Protein AF-A0A0D6KUB8-F1 (afdb_monomer_lite)

Structure (mmCIF, N/CA/C/O backbone):
data_AF-A0A0D6KUB8-F1
#
_entry.id   AF-A0A0D6KUB8-F1
#
loop_
_atom_site.group_PDB
_atom_site.id
_atom_site.type_symbol
_atom_site.label_atom_id
_atom_site.label_alt_id
_atom_site.label_comp_id
_atom_site.label_asym_id
_atom_site.label_entity_id
_atom_site.label_seq_id
_atom_site.pdbx_PDB_ins_code
_atom_site.Cartn_x
_atom_site.Cartn_y
_atom_site.Cartn_z
_atom_site.occupancy
_atom_site.B_iso_or_equiv
_atom_site.auth_seq_id
_atom_site.auth_comp_id
_atom_site.auth_asym_id
_atom_site.auth_atom_id
_atom_site.pdbx_PDB_model_num
ATOM 1 N N . MET A 1 1 ? 16.788 14.293 -7.083 1.00 60.97 1 MET A N 1
ATOM 2 C CA . MET A 1 1 ? 15.864 14.224 -5.933 1.00 60.97 1 MET A CA 1
ATOM 3 C C . MET A 1 1 ? 15.408 12.781 -5.817 1.00 60.97 1 MET A C 1
ATOM 5 O O . MET A 1 1 ? 14.829 12.294 -6.777 1.00 60.97 1 MET A O 1
ATOM 9 N N . GLN A 1 2 ? 15.745 12.072 -4.739 1.00 77.06 2 GLN A N 1
ATOM 10 C CA . GLN A 1 2 ? 15.187 10.738 -4.493 1.00 77.06 2 GLN A CA 1
ATOM 11 C C . GLN A 1 2 ? 13.920 10.912 -3.658 1.00 77.06 2 GLN A C 1
ATOM 13 O O . GLN A 1 2 ? 13.938 11.646 -2.672 1.00 77.06 2 GLN A O 1
ATOM 18 N N . PHE A 1 3 ? 12.817 10.316 -4.096 1.00 81.94 3 PHE A N 1
ATOM 19 C CA . PHE A 1 3 ? 11.565 10.345 -3.350 1.00 81.94 3 PHE A CA 1
ATOM 20 C C . PHE A 1 3 ? 11.652 9.341 -2.197 1.00 81.94 3 PHE A C 1
ATOM 22 O O . PHE A 1 3 ? 11.890 8.159 -2.435 1.00 81.94 3 PHE A O 1
ATOM 29 N N . ASP A 1 4 ? 11.486 9.816 -0.963 1.00 90.56 4 ASP A N 1
ATOM 30 C CA . ASP A 1 4 ? 11.514 8.969 0.229 1.00 90.56 4 ASP A CA 1
ATOM 31 C C . ASP A 1 4 ? 10.088 8.582 0.629 1.00 90.56 4 ASP A C 1
ATOM 33 O O . ASP A 1 4 ? 9.336 9.369 1.209 1.00 90.56 4 ASP A O 1
ATOM 37 N N . VAL A 1 5 ? 9.722 7.346 0.298 1.00 91.00 5 VAL A N 1
ATOM 38 C CA . VAL A 1 5 ? 8.397 6.791 0.580 1.00 91.00 5 VAL A CA 1
ATOM 39 C C . VAL A 1 5 ? 8.131 6.715 2.085 1.00 91.00 5 VAL A C 1
ATOM 41 O O . VAL A 1 5 ? 6.999 6.955 2.505 1.00 91.00 5 VAL A O 1
ATOM 44 N N . GLN A 1 6 ? 9.148 6.431 2.907 1.00 91.62 6 GLN A N 1
ATOM 45 C CA . GLN A 1 6 ? 8.965 6.318 4.356 1.00 91.62 6 GLN A CA 1
ATOM 46 C C . GLN A 1 6 ? 8.589 7.668 4.953 1.00 91.62 6 GLN A C 1
ATOM 48 O O . GLN A 1 6 ? 7.599 7.761 5.674 1.00 91.62 6 GLN A O 1
ATOM 53 N N . ARG A 1 7 ? 9.290 8.730 4.550 1.00 93.44 7 ARG A N 1
ATOM 54 C CA . ARG A 1 7 ? 8.993 10.088 5.015 1.00 93.44 7 ARG A CA 1
ATOM 55 C C . ARG A 1 7 ? 7.582 10.543 4.632 1.00 93.44 7 ARG A C 1
ATOM 57 O O . ARG A 1 7 ? 6.913 11.224 5.406 1.00 93.44 7 ARG A O 1
ATOM 64 N N . CYS A 1 8 ? 7.098 10.154 3.452 1.00 92.81 8 CYS A N 1
ATOM 65 C CA . CYS A 1 8 ? 5.713 10.419 3.056 1.00 92.81 8 CYS A CA 1
ATOM 66 C C . CYS A 1 8 ? 4.696 9.679 3.934 1.00 92.81 8 CYS A C 1
ATOM 68 O O . CYS A 1 8 ? 3.668 10.258 4.285 1.00 92.81 8 CYS A O 1
ATOM 70 N N . ILE A 1 9 ? 4.980 8.429 4.308 1.00 93.44 9 ILE A N 1
ATOM 71 C CA . ILE A 1 9 ? 4.120 7.644 5.203 1.00 93.44 9 ILE A CA 1
ATOM 72 C C . ILE A 1 9 ? 4.084 8.273 6.598 1.00 93.44 9 ILE A C 1
ATOM 74 O O . ILE A 1 9 ? 2.998 8.453 7.147 1.00 93.44 9 ILE A O 1
ATOM 78 N N . GLU A 1 10 ? 5.236 8.670 7.141 1.00 95.00 10 GLU A N 1
ATOM 79 C CA . GLU A 1 10 ? 5.322 9.338 8.445 1.00 95.00 10 GLU A CA 1
ATOM 80 C C . GLU A 1 10 ? 4.473 10.615 8.477 1.00 95.00 10 GLU A C 1
ATOM 82 O O . GLU A 1 10 ? 3.694 10.828 9.407 1.00 95.00 10 GLU A O 1
ATOM 87 N N . TYR A 1 11 ? 4.551 11.441 7.431 1.00 94.88 11 TYR A N 1
ATOM 88 C CA . TYR A 1 11 ? 3.728 12.647 7.337 1.00 94.88 11 TYR A CA 1
ATOM 89 C C . TYR A 1 11 ? 2.231 12.350 7.221 1.00 94.88 11 TYR A C 1
ATOM 91 O O . TYR A 1 11 ? 1.428 13.047 7.840 1.00 94.88 11 TYR A O 1
ATOM 99 N N . ALA A 1 12 ? 1.833 11.308 6.490 1.00 94.00 12 ALA A N 1
ATOM 100 C CA . ALA A 1 12 ? 0.430 10.903 6.427 1.00 94.00 12 ALA A CA 1
ATOM 101 C C . ALA A 1 12 ? -0.096 10.446 7.803 1.00 94.00 12 ALA A C 1
ATOM 103 O O . ALA A 1 12 ? -1.204 10.815 8.200 1.00 94.00 12 ALA A O 1
ATOM 104 N N . GLN A 1 13 ? 0.717 9.703 8.558 1.00 95.38 13 GLN A N 1
ATOM 105 C CA . GLN A 1 13 ? 0.369 9.216 9.896 1.00 95.38 13 GLN A CA 1
ATOM 106 C C . GLN A 1 13 ? 0.263 10.336 10.935 1.00 95.38 13 GLN A C 1
ATOM 108 O O . GLN A 1 13 ? -0.564 10.245 11.838 1.00 95.38 13 GLN A O 1
ATOM 113 N N . GLN A 1 14 ? 1.046 11.412 10.800 1.00 96.88 14 GLN A N 1
ATOM 114 C CA . GLN A 1 14 ? 0.912 12.592 11.664 1.00 96.88 14 GLN A CA 1
ATOM 115 C C . GLN A 1 14 ? -0.465 13.258 11.540 1.00 96.88 14 GLN A C 1
ATOM 117 O O . GLN A 1 14 ? -0.966 13.809 12.517 1.00 96.88 14 GLN A O 1
ATOM 122 N N . VAL A 1 15 ? -1.084 13.203 10.356 1.00 96.56 15 VAL A N 1
ATOM 123 C CA . VAL A 1 15 ? -2.421 13.767 10.112 1.00 96.56 15 VAL A CA 1
ATOM 124 C C . VAL A 1 15 ? -3.518 12.805 10.564 1.00 96.56 15 VAL A C 1
ATOM 126 O O . VAL A 1 15 ? -4.483 13.221 11.201 1.00 96.56 15 VAL A O 1
ATOM 129 N N . ASN A 1 16 ? -3.383 11.518 10.241 1.00 96.19 16 ASN A N 1
ATOM 130 C CA . ASN A 1 16 ? -4.317 10.483 10.665 1.00 96.19 16 ASN A CA 1
ATOM 131 C C . ASN A 1 16 ? -3.547 9.209 11.044 1.00 96.19 16 ASN A C 1
ATOM 133 O O . ASN A 1 16 ? -3.190 8.434 10.156 1.00 96.19 16 ASN A O 1
ATOM 137 N N . PRO A 1 17 ? -3.352 8.932 12.344 1.00 94.62 17 PRO A N 1
ATOM 138 C CA . PRO A 1 17 ? -2.628 7.743 12.795 1.00 94.62 17 PRO A CA 1
ATOM 139 C C . PRO A 1 17 ? -3.275 6.414 12.383 1.00 94.62 17 PRO A C 1
ATOM 141 O O . PRO A 1 17 ? -2.613 5.381 12.392 1.00 94.62 17 PRO A O 1
ATOM 144 N N . GLN A 1 18 ? -4.564 6.420 12.030 1.00 94.88 18 GLN A N 1
ATOM 145 C CA . GLN A 1 18 ? -5.305 5.235 11.591 1.00 94.88 18 GLN A CA 1
ATOM 146 C C . GLN A 1 18 ? -5.308 5.062 10.064 1.00 94.88 18 GLN A C 1
ATOM 148 O O . GLN A 1 18 ? -5.943 4.136 9.557 1.00 94.88 18 GLN A O 1
ATOM 153 N N . ILE A 1 19 ? -4.639 5.945 9.312 1.00 94.19 19 ILE A N 1
ATOM 154 C CA . ILE A 1 19 ? -4.576 5.835 7.855 1.00 94.19 19 ILE A CA 1
ATOM 155 C C . ILE A 1 19 ? -3.812 4.573 7.452 1.00 94.19 19 ILE A C 1
ATOM 157 O O . ILE A 1 19 ? -2.683 4.328 7.874 1.00 94.19 19 ILE A O 1
ATOM 161 N N . GLN A 1 20 ? -4.435 3.765 6.601 1.00 93.31 20 GLN A N 1
ATOM 162 C CA . GLN A 1 20 ? -3.802 2.590 6.024 1.00 93.31 20 GLN A CA 1
ATOM 163 C C . GLN A 1 20 ? -3.162 2.964 4.685 1.00 93.31 20 GLN A C 1
ATOM 165 O O . GLN A 1 20 ? -3.812 3.574 3.836 1.00 93.31 20 GLN A O 1
ATOM 170 N N . VAL A 1 21 ? -1.893 2.596 4.490 1.00 93.56 21 VAL A N 1
ATOM 171 C CA . VAL A 1 21 ? -1.133 2.900 3.269 1.00 93.56 21 VAL A CA 1
ATOM 172 C C . VAL A 1 21 ? -0.762 1.609 2.548 1.00 93.56 21 VAL A C 1
ATOM 174 O O . VAL A 1 21 ? -0.253 0.675 3.164 1.00 93.56 21 VAL A O 1
ATOM 177 N N . PHE A 1 22 ? -0.971 1.583 1.232 1.00 94.25 22 PHE A N 1
ATOM 178 C CA . PHE A 1 22 ? -0.568 0.489 0.350 1.00 94.25 22 PHE A CA 1
ATOM 179 C C . PHE A 1 22 ? 0.501 0.992 -0.621 1.00 94.25 22 PHE A C 1
ATOM 181 O O . PHE A 1 22 ? 0.252 1.914 -1.397 1.00 94.25 22 PHE A O 1
ATOM 188 N N . GLN A 1 23 ? 1.690 0.391 -0.587 1.00 94.12 23 GLN A N 1
ATOM 189 C CA . GLN A 1 23 ? 2.719 0.638 -1.599 1.00 94.12 23 GLN A CA 1
ATOM 190 C C . GLN A 1 23 ? 2.488 -0.310 -2.772 1.00 94.12 23 GLN A C 1
ATOM 192 O O . GLN A 1 23 ? 2.530 -1.528 -2.597 1.00 94.12 23 GLN A O 1
ATOM 197 N N . VAL A 1 24 ? 2.229 0.247 -3.956 1.00 95.25 24 VAL A N 1
ATOM 198 C CA . VAL A 1 24 ? 1.862 -0.534 -5.141 1.00 95.25 24 VAL A CA 1
ATOM 199 C C . VAL A 1 24 ? 2.652 -0.128 -6.380 1.00 95.25 24 VAL A C 1
ATOM 201 O O . VAL A 1 24 ? 3.107 1.008 -6.502 1.00 95.25 24 VAL A O 1
ATOM 204 N N . SER A 1 25 ? 2.776 -1.056 -7.328 1.00 95.12 25 SER A N 1
ATOM 205 C CA . SER A 1 25 ? 3.366 -0.823 -8.647 1.00 95.12 25 SER A CA 1
ATOM 206 C C . SER A 1 25 ? 2.499 -1.457 -9.727 1.00 95.12 25 SER A C 1
ATOM 208 O O . SER A 1 25 ? 2.369 -2.677 -9.798 1.00 95.12 25 SER A O 1
ATOM 210 N N . ALA A 1 26 ? 1.939 -0.629 -10.610 1.00 94.38 26 ALA A N 1
ATOM 211 C CA . ALA A 1 26 ? 1.164 -1.105 -11.757 1.00 94.38 26 ALA A CA 1
ATOM 212 C C . ALA A 1 26 ? 2.035 -1.796 -12.822 1.00 94.38 26 ALA A C 1
ATOM 214 O O . ALA A 1 26 ? 1.528 -2.581 -13.615 1.00 94.38 26 ALA A O 1
ATOM 215 N N . LEU A 1 27 ? 3.344 -1.518 -12.832 1.00 95.69 27 LEU A N 1
ATOM 216 C CA . LEU A 1 27 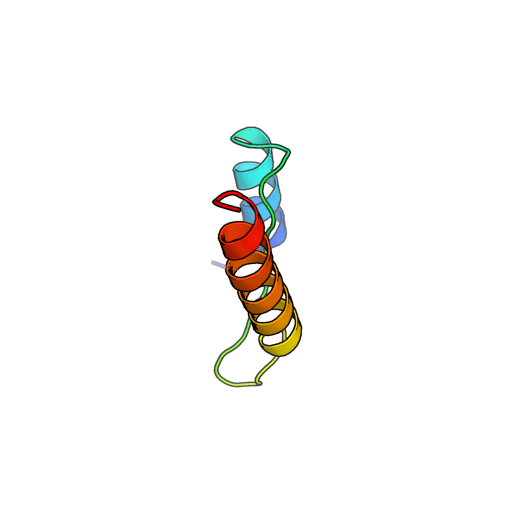? 4.284 -2.100 -13.788 1.00 95.69 27 LEU A CA 1
ATOM 217 C C . LEU A 1 27 ? 4.690 -3.526 -13.400 1.00 95.69 27 LEU A C 1
ATOM 219 O O . LEU A 1 27 ? 4.791 -4.396 -14.257 1.00 95.69 27 LEU A O 1
ATOM 223 N N . THR A 1 28 ? 4.946 -3.757 -12.112 1.00 96.25 28 THR A N 1
ATOM 224 C CA . THR A 1 28 ? 5.417 -5.056 -11.599 1.00 96.25 28 THR A CA 1
ATOM 225 C C . THR A 1 28 ? 4.309 -5.872 -10.941 1.00 96.25 28 THR A C 1
ATOM 227 O O . THR A 1 28 ? 4.523 -7.031 -10.606 1.00 96.25 28 THR A O 1
ATOM 230 N N . GLY A 1 29 ? 3.143 -5.270 -10.704 1.00 94.94 29 GLY A N 1
ATOM 231 C CA . GLY A 1 29 ? 2.033 -5.880 -9.972 1.00 94.94 29 GLY A CA 1
ATOM 232 C C . GLY A 1 29 ? 2.224 -5.925 -8.451 1.00 94.94 29 GLY A C 1
ATOM 233 O O . GLY A 1 29 ? 1.343 -6.395 -7.734 1.00 94.94 29 GLY A O 1
ATOM 234 N N . THR A 1 30 ? 3.352 -5.435 -7.929 1.00 97.00 30 THR A N 1
ATOM 235 C CA . THR A 1 30 ? 3.666 -5.479 -6.495 1.00 97.00 30 THR A CA 1
ATOM 236 C C . THR A 1 30 ? 2.609 -4.730 -5.684 1.00 97.00 30 THR A C 1
ATOM 238 O O . THR A 1 30 ? 2.244 -3.610 -6.034 1.00 97.00 30 THR A O 1
ATOM 241 N N . GLY A 1 31 ? 2.120 -5.346 -4.605 1.00 94.75 31 GLY A N 1
ATOM 242 C CA . GLY A 1 31 ? 1.184 -4.739 -3.650 1.00 94.75 31 GLY A CA 1
ATOM 243 C C . GLY A 1 31 ? -0.271 -4.623 -4.121 1.00 94.75 31 GLY A C 1
ATOM 244 O O . GLY A 1 31 ? -1.140 -4.319 -3.305 1.00 94.75 31 GLY A O 1
ATOM 245 N N . LEU A 1 32 ? -0.564 -4.891 -5.400 1.00 96.56 32 LEU A N 1
ATOM 246 C CA . LEU A 1 32 ? -1.925 -4.783 -5.932 1.00 96.56 32 LEU A CA 1
ATOM 247 C C . LEU A 1 32 ? -2.868 -5.831 -5.335 1.00 96.56 32 LEU A C 1
ATOM 249 O O . LEU A 1 32 ? -3.994 -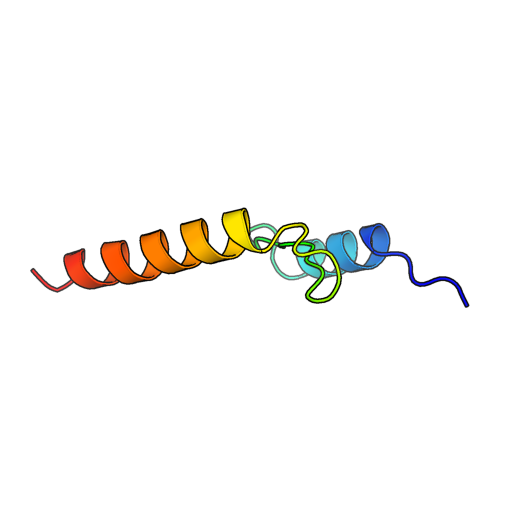5.492 -4.994 1.00 96.56 32 LEU A O 1
ATOM 253 N N . GLU A 1 33 ? -2.411 -7.073 -5.148 1.00 95.81 33 GLU A N 1
ATOM 254 C CA . GLU A 1 33 ? -3.229 -8.142 -4.556 1.00 95.81 33 GLU A CA 1
ATOM 255 C C . GLU A 1 33 ? -3.748 -7.763 -3.162 1.00 95.81 33 GLU A C 1
ATOM 257 O O . GLU A 1 33 ? -4.953 -7.806 -2.917 1.00 95.81 33 GLU A O 1
ATOM 262 N N . SER A 1 34 ? -2.861 -7.300 -2.276 1.00 95.00 34 SER A N 1
ATOM 263 C CA . SER A 1 34 ? -3.234 -6.860 -0.927 1.00 95.00 34 SER A CA 1
ATOM 264 C C . SER A 1 34 ? -4.187 -5.664 -0.949 1.00 95.00 34 SER A C 1
ATOM 266 O O . SER A 1 34 ? -5.094 -5.577 -0.122 1.00 95.00 34 SER A O 1
ATOM 268 N N . TRP A 1 35 ? -4.011 -4.749 -1.907 1.00 95.62 35 TRP A N 1
ATOM 269 C CA . TRP A 1 35 ? -4.920 -3.619 -2.085 1.00 95.62 35 TRP A CA 1
ATOM 270 C C . TRP A 1 35 ? -6.316 -4.066 -2.550 1.00 95.62 35 TRP A C 1
ATOM 272 O O . TRP A 1 35 ? -7.321 -3.611 -1.999 1.00 95.62 35 TRP A O 1
ATOM 282 N N . TYR A 1 36 ? -6.400 -4.999 -3.506 1.00 95.31 36 TYR A N 1
ATOM 283 C CA . TYR A 1 36 ? -7.672 -5.548 -3.985 1.00 95.31 36 TYR A CA 1
ATOM 284 C C . TYR A 1 36 ? -8.417 -6.341 -2.910 1.00 95.31 36 TYR A C 1
ATOM 286 O O . TYR A 1 36 ? -9.640 -6.218 -2.806 1.00 95.31 36 TYR A O 1
ATOM 294 N N . GLN A 1 37 ? -7.700 -7.129 -2.105 1.00 95.44 37 GLN A N 1
ATOM 295 C CA . GLN A 1 37 ? -8.287 -7.863 -0.982 1.00 95.44 37 GLN A CA 1
ATOM 296 C C . GLN A 1 37 ? -8.922 -6.904 0.023 1.00 95.44 37 GLN A C 1
ATOM 298 O O . GLN A 1 37 ? -10.114 -7.018 0.300 1.00 95.44 37 GLN A O 1
ATOM 303 N N . TRP A 1 38 ? -8.171 -5.893 0.468 1.00 94.88 38 TRP A N 1
ATOM 304 C CA . TRP A 1 38 ? -8.692 -4.875 1.378 1.00 94.88 38 TRP A CA 1
ATOM 305 C C . TRP A 1 38 ? -9.931 -4.172 0.814 1.00 94.88 38 TRP A C 1
ATOM 307 O O . TRP A 1 38 ? -10.922 -3.994 1.521 1.00 94.88 38 TRP A O 1
ATOM 317 N N . LEU A 1 39 ? -9.911 -3.794 -0.468 1.00 94.00 39 LEU A N 1
ATOM 318 C CA . LEU A 1 39 ? -11.050 -3.125 -1.095 1.00 94.00 39 LEU A CA 1
ATOM 319 C C . LEU A 1 39 ? -12.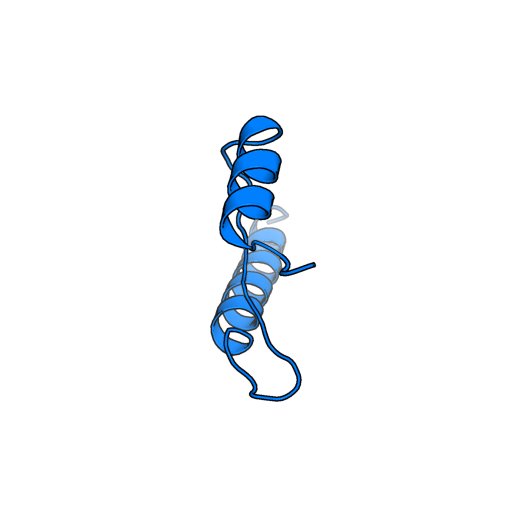287 -4.033 -1.123 1.00 94.00 39 LEU A C 1
ATOM 321 O O . LEU A 1 39 ? -13.383 -3.588 -0.784 1.00 94.00 39 LEU A O 1
ATOM 325 N N . SER A 1 40 ? -12.104 -5.301 -1.493 1.00 94.62 40 SER A N 1
ATOM 326 C CA . SER A 1 40 ? -13.182 -6.294 -1.556 1.00 94.62 40 SER A CA 1
ATOM 327 C C . SER A 1 40 ? -13.806 -6.513 -0.179 1.00 94.62 40 SER A C 1
ATOM 329 O O . SER A 1 40 ? -15.027 -6.444 -0.044 1.00 94.62 40 SER A O 1
ATOM 331 N N . GLU A 1 41 ? -12.979 -6.668 0.857 1.00 92.75 41 GLU A N 1
ATOM 332 C CA . GLU A 1 41 ? -13.432 -6.760 2.246 1.00 92.75 41 GLU A CA 1
ATOM 333 C C . GLU A 1 41 ? -14.210 -5.510 2.667 1.00 92.75 41 GLU A C 1
ATOM 335 O O . GLU A 1 41 ? -15.259 -5.614 3.300 1.00 92.75 41 GLU A O 1
ATOM 340 N N . LYS A 1 42 ? -13.740 -4.305 2.321 1.00 91.19 42 LYS A N 1
ATOM 341 C CA . LYS A 1 42 ? -14.439 -3.059 2.675 1.00 91.19 42 LYS A CA 1
ATOM 342 C C . LYS A 1 42 ? -15.797 -2.932 1.990 1.00 91.19 42 LYS A C 1
ATOM 344 O O . LYS A 1 42 ? -16.741 -2.492 2.642 1.00 91.19 42 LYS A O 1
ATOM 349 N N . VAL A 1 43 ? -15.906 -3.333 0.724 1.00 92.75 43 VAL A N 1
ATOM 350 C CA . VAL A 1 43 ? -17.171 -3.336 -0.033 1.00 92.75 43 VAL A CA 1
ATOM 351 C C . VAL A 1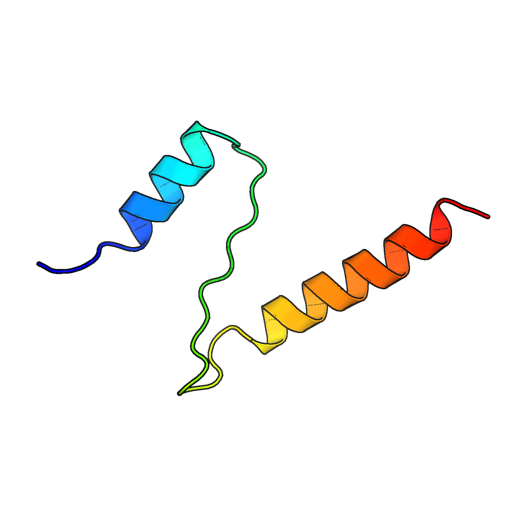 43 ? -18.147 -4.397 0.494 1.00 92.75 43 VAL A C 1
ATOM 353 O O . VAL A 1 43 ? -19.353 -4.160 0.566 1.00 92.75 43 VAL A O 1
ATOM 356 N N . GLN A 1 44 ? -17.647 -5.563 0.900 1.00 88.38 44 GLN A N 1
ATOM 357 C CA . GLN A 1 44 ? -18.480 -6.598 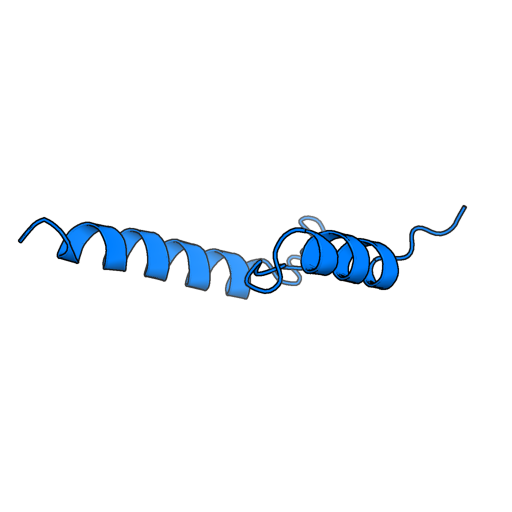1.516 1.00 88.38 44 GLN A CA 1
ATOM 358 C C . GLN A 1 44 ? -18.990 -6.156 2.893 1.00 88.38 44 GLN A C 1
ATOM 360 O O . GLN A 1 44 ? -20.189 -6.223 3.159 1.00 88.38 44 GLN A O 1
ATOM 365 N N . ASN A 1 45 ? -18.105 -5.625 3.739 1.00 82.38 45 ASN A N 1
ATOM 366 C CA . ASN A 1 45 ? -18.453 -5.180 5.089 1.00 82.38 45 ASN A CA 1
ATOM 367 C C . ASN A 1 45 ? -19.426 -3.990 5.098 1.00 82.38 45 ASN A C 1
ATOM 369 O O . ASN A 1 45 ? -20.260 -3.894 5.994 1.00 82.38 45 ASN A O 1
ATOM 373 N N . SER A 1 46 ? -19.370 -3.090 4.109 1.00 71.94 46 SER A N 1
ATOM 374 C CA . SER A 1 46 ? -20.328 -1.980 4.007 1.00 71.94 46 SER A CA 1
ATOM 375 C C . SER A 1 46 ? -21.749 -2.438 3.655 1.00 71.94 46 SER A C 1
ATOM 377 O O . SER A 1 46 ? -22.708 -1.751 4.002 1.00 71.94 46 SER A O 1
ATOM 379 N N . SER A 1 47 ? -21.904 -3.616 3.040 1.00 60.44 47 SER A N 1
ATOM 380 C CA . SER A 1 47 ? -23.212 -4.200 2.708 1.00 60.44 47 SER A CA 1
ATOM 381 C C . SER A 1 47 ? -23.927 -4.811 3.923 1.00 60.44 47 SER A C 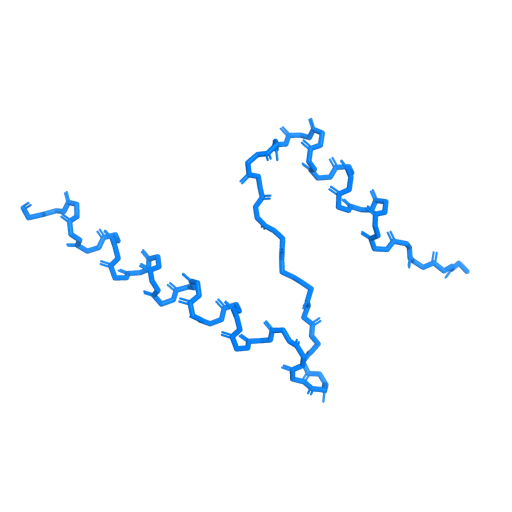1
ATOM 383 O O . SER A 1 47 ? -25.135 -5.013 3.878 1.00 60.44 47 SER A O 1
ATOM 385 N N . GLN A 1 48 ? -23.210 -5.065 5.024 1.00 55.69 48 GLN A N 1
ATOM 386 C CA . GLN A 1 48 ? -23.745 -5.687 6.243 1.00 55.69 48 GLN A CA 1
ATOM 387 C C . GLN A 1 48 ? -24.244 -4.662 7.282 1.00 55.69 48 GLN A C 1
ATOM 389 O O . GLN A 1 48 ? -24.814 -5.037 8.300 1.00 55.69 48 GLN A O 1
ATOM 394 N N . VAL A 1 49 ? -24.043 -3.362 7.030 1.00 57.03 49 VAL A N 1
ATOM 395 C CA . VAL A 1 49 ? -24.471 -2.263 7.923 1.00 57.03 49 VAL A CA 1
ATOM 396 C C . VAL A 1 49 ? -25.915 -1.805 7.636 1.00 57.03 49 VAL A C 1
ATOM 398 O O . VAL A 1 49 ? -26.490 -1.056 8.419 1.00 57.03 49 VAL A O 1
ATOM 401 N N . TYR A 1 50 ? -26.532 -2.280 6.548 1.00 51.47 50 TYR A N 1
ATOM 402 C CA . TYR A 1 50 ? -27.910 -1.939 6.153 1.00 51.47 50 TYR A CA 1
ATOM 403 C C . TYR A 1 50 ? -28.918 -3.092 6.310 1.00 51.47 50 TYR A C 1
ATOM 405 O O . TYR A 1 50 ? -30.020 -3.013 5.764 1.00 51.47 50 TYR A O 1
ATOM 413 N N . SER A 1 51 ? -28.559 -4.149 7.040 1.00 44.06 51 SER A N 1
ATOM 414 C CA . SER A 1 51 ? -29.427 -5.297 7.348 1.00 44.06 51 SER A CA 1
ATOM 415 C C . SER A 1 51 ? -29.649 -5.448 8.843 1.00 44.06 51 SER A C 1
ATOM 417 O O . SER A 1 51 ? -28.628 -5.417 9.564 1.00 44.06 51 SER A O 1
#

pLDDT: mean 88.42, std 13.25, range [44.06, 97.0]

Sequence (51 aa):
MQFDVQRCIEYAQQVNPQIQVFQVSALTGTGLESWYQWLSEKVQNSSQVYS

Foldseek 3Di:
DDDDPVVVVVVVCVVPVPDDDFDADPVVRPRVVVVVVVVVVVVVVVVVVVD

Secondary structure (DSSP, 8-state):
----HHHHHHHHHHH-TT-------TTT-TTHHHHHHHHHHHHHHHHTTT-

Radius of gyration: 14.58 Å; chains: 1; bounding box: 45×22×27 Å